Protein AF-A0A8I0Q382-F1 (afdb_monomer_lite)

Radius of gyration: 8.78 Å; chains: 1; bounding box: 14×16×23 Å

Secondary structure (DSSP, 8-state):
---EEEETTEEEEB-TTSPBPHHHHHHHH-

Sequence (30 aa):
MSNLIIVDGINVRRDMAGRYCLNDLHRAAG

Organism: Morganella morganii (NCBI:txid582)

pLDDT: mean 89.48, std 8.45, range [53.72, 94.75]

Foldseek 3Di:
DDQWDAAQNFTWGADPVRDTDVVSVVVSVD

Structure (mmCIF, N/CA/C/O backbone):
data_AF-A0A8I0Q382-F1
#
_entry.id   AF-A0A8I0Q382-F1
#
loop_
_atom_site.group_PDB
_atom_site.id
_atom_site.type_symbol
_atom_site.label_atom_id
_atom_site.label_alt_id
_atom_site.label_comp_id
_atom_site.label_asym_id
_atom_site.label_entity_id
_atom_site.label_seq_id
_atom_site.pdbx_PDB_ins_code
_atom_site.Cartn_x
_atom_site.Cartn_y
_atom_site.Cartn_z
_atom_site.occupancy
_atom_site.B_iso_or_equiv
_atom_site.auth_seq_id
_atom_site.auth_comp_id
_atom_site.auth_asym_id
_atom_site.auth_atom_id
_atom_site.pdbx_PDB_model_num
ATOM 1 N N . MET A 1 1 ? -1.036 12.597 -14.608 1.00 53.72 1 MET A N 1
ATOM 2 C CA . MET A 1 1 ? -1.689 11.362 -14.123 1.00 53.72 1 MET A CA 1
ATOM 3 C C . MET A 1 1 ? -1.436 11.255 -12.633 1.00 53.72 1 MET A C 1
ATOM 5 O O . MET A 1 1 ? -0.292 11.372 -12.218 1.00 53.72 1 MET A O 1
ATOM 9 N N . SER A 1 2 ? -2.492 11.146 -11.834 1.00 69.62 2 SER A N 1
ATOM 10 C CA . SER A 1 2 ? -2.410 11.063 -10.375 1.00 69.62 2 SER A CA 1
ATOM 11 C C . SER A 1 2 ? -1.924 9.669 -9.969 1.00 69.62 2 SER A C 1
ATOM 13 O O . SER A 1 2 ? -2.605 8.675 -10.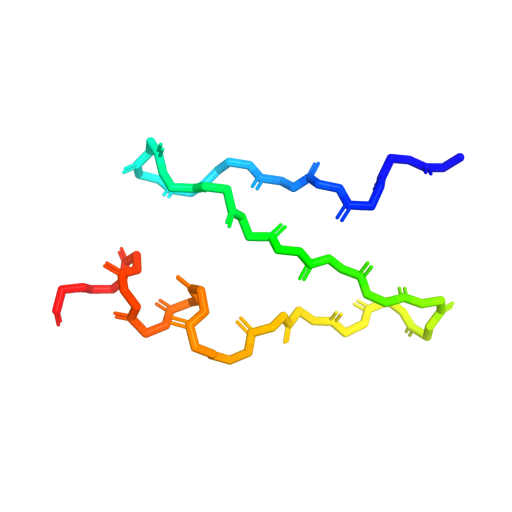205 1.00 69.62 2 SER A O 1
ATOM 15 N N . ASN A 1 3 ? -0.741 9.602 -9.360 1.00 80.00 3 ASN A N 1
ATOM 16 C CA . ASN A 1 3 ? -0.105 8.360 -8.901 1.00 80.00 3 ASN A CA 1
ATOM 17 C C . ASN A 1 3 ? -0.515 7.974 -7.469 1.00 80.00 3 ASN A C 1
ATOM 19 O O . ASN A 1 3 ? 0.151 7.170 -6.820 1.00 80.00 3 ASN A O 1
ATOM 23 N N . LEU A 1 4 ? -1.581 8.584 -6.958 1.00 83.88 4 LEU A N 1
ATOM 24 C CA . LEU A 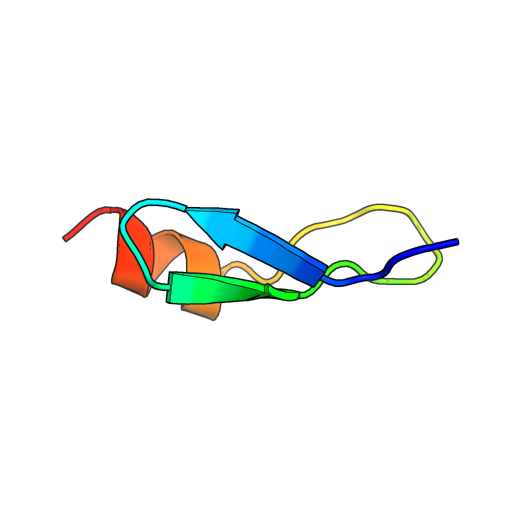1 4 ? -2.033 8.443 -5.585 1.00 83.88 4 LEU A CA 1
ATOM 25 C C . LEU A 1 4 ? -3.526 8.143 -5.593 1.00 83.88 4 LEU A C 1
ATOM 27 O O . LEU A 1 4 ? -4.302 8.903 -6.174 1.00 83.88 4 LEU A O 1
ATOM 31 N N . ILE A 1 5 ? -3.911 7.041 -4.959 1.00 91.62 5 ILE A N 1
ATOM 32 C CA . ILE A 1 5 ? -5.306 6.750 -4.630 1.00 91.62 5 ILE A CA 1
ATOM 33 C C . ILE A 1 5 ? -5.429 6.657 -3.111 1.00 91.62 5 ILE A C 1
ATOM 35 O O . ILE A 1 5 ? -4.455 6.334 -2.436 1.00 91.62 5 ILE A O 1
ATOM 39 N N . ILE A 1 6 ? -6.610 6.944 -2.574 1.00 90.94 6 ILE A N 1
ATOM 40 C CA . ILE A 1 6 ? -6.882 6.801 -1.143 1.00 90.94 6 ILE A CA 1
ATOM 41 C C . ILE A 1 6 ? -7.801 5.594 -0.967 1.00 90.94 6 ILE A C 1
ATOM 43 O O . ILE A 1 6 ? -8.873 5.549 -1.567 1.00 90.94 6 ILE A O 1
ATOM 47 N N . VAL A 1 7 ? -7.369 4.625 -0.164 1.00 91.81 7 VAL A N 1
ATOM 48 C CA . VAL A 1 7 ? -8.142 3.440 0.222 1.00 91.81 7 VAL A CA 1
ATOM 49 C C . VAL A 1 7 ? -8.192 3.413 1.740 1.00 91.81 7 VAL A C 1
ATOM 51 O O . VAL A 1 7 ? -7.145 3.404 2.376 1.00 91.81 7 VAL A O 1
ATOM 54 N N . ASP A 1 8 ? -9.395 3.467 2.309 1.00 91.06 8 ASP A N 1
AT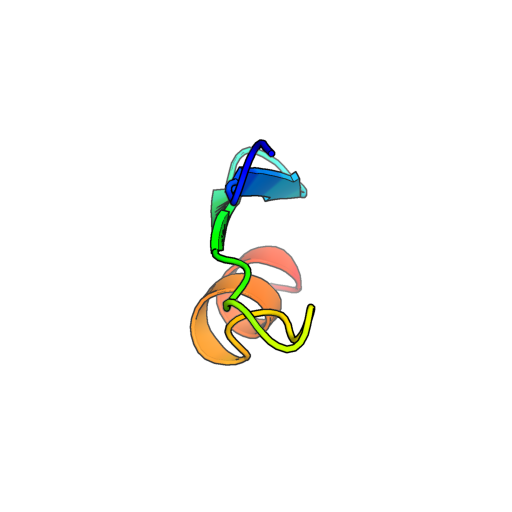OM 55 C CA . ASP A 1 8 ? -9.618 3.504 3.763 1.00 91.06 8 ASP A CA 1
ATOM 56 C C . ASP A 1 8 ? -8.775 4.569 4.503 1.00 91.06 8 ASP A C 1
ATOM 58 O O . ASP A 1 8 ? -8.124 4.328 5.514 1.00 91.06 8 ASP A O 1
ATOM 62 N N . GLY A 1 9 ? -8.688 5.773 3.924 1.00 91.00 9 GLY A N 1
ATOM 63 C CA . GLY A 1 9 ? -7.871 6.870 4.464 1.00 91.00 9 GLY A CA 1
ATOM 64 C C . GLY A 1 9 ? -6.356 6.709 4.267 1.00 91.00 9 GLY A C 1
ATOM 65 O O . GLY A 1 9 ? -5.599 7.634 4.569 1.00 91.00 9 GLY A O 1
ATOM 66 N N . ILE A 1 10 ? -5.897 5.588 3.707 1.00 91.50 10 ILE A N 1
ATOM 67 C CA . ILE A 1 10 ? -4.490 5.326 3.409 1.00 91.50 10 ILE A CA 1
ATOM 68 C C . ILE A 1 10 ? -4.168 5.686 1.964 1.00 91.50 10 ILE A C 1
ATOM 70 O O . ILE A 1 10 ? -4.837 5.285 1.014 1.00 91.50 10 ILE A O 1
ATOM 74 N N . ASN A 1 11 ? -3.078 6.432 1.798 1.00 94.00 11 ASN A N 1
ATOM 75 C CA . ASN A 1 11 ? -2.519 6.752 0.495 1.00 94.00 11 ASN A CA 1
ATOM 76 C C . ASN A 1 11 ? -1.847 5.509 -0.105 1.00 94.00 11 ASN A C 1
ATOM 78 O O . ASN A 1 11 ? -0.807 5.071 0.383 1.00 94.00 11 ASN A O 1
ATOM 82 N N . VAL A 1 12 ? -2.415 4.977 -1.183 1.00 94.44 12 VAL A N 1
ATOM 83 C CA . VAL A 1 12 ? -1.852 3.878 -1.966 1.00 94.44 12 VAL A CA 1
ATOM 84 C C . VAL A 1 12 ? -1.177 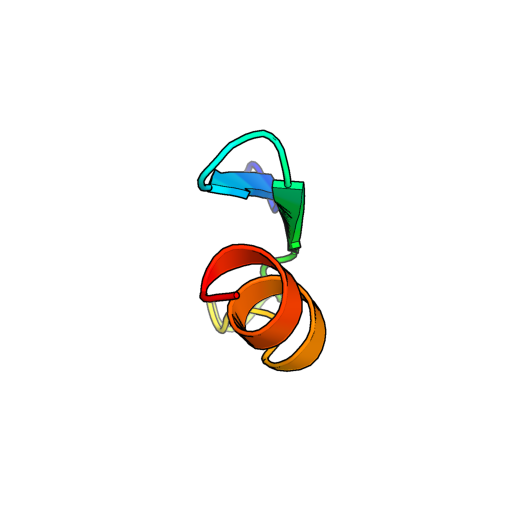4.448 -3.203 1.00 94.44 12 VAL A C 1
ATOM 86 O O . VAL A 1 12 ? -1.802 5.069 -4.071 1.00 94.44 12 VAL A O 1
ATOM 89 N N . ARG A 1 13 ? 0.134 4.235 -3.284 1.00 94.25 13 ARG A N 1
ATOM 90 C CA . ARG A 1 13 ? 0.949 4.714 -4.400 1.00 94.25 13 ARG A CA 1
ATOM 91 C C . ARG A 1 13 ? 0.792 3.819 -5.621 1.00 94.25 13 ARG A C 1
ATOM 93 O O . ARG A 1 13 ? 0.710 2.596 -5.499 1.00 94.25 13 ARG A O 1
ATOM 100 N N . ARG A 1 14 ? 0.814 4.438 -6.800 1.00 93.62 14 ARG A N 1
ATOM 101 C CA . ARG A 1 14 ? 0.783 3.786 -8.111 1.00 93.62 14 ARG A CA 1
ATOM 102 C C . ARG A 1 14 ? 2.048 4.119 -8.894 1.00 93.62 14 ARG A C 1
ATOM 104 O O . ARG A 1 14 ? 2.482 5.269 -8.907 1.00 93.62 14 ARG A O 1
ATOM 111 N N . ASP A 1 15 ? 2.640 3.124 -9.540 1.00 91.31 15 ASP A N 1
ATOM 112 C CA . ASP A 1 15 ? 3.812 3.325 -10.391 1.00 91.31 15 ASP A CA 1
ATOM 113 C C . ASP A 1 15 ? 3.441 3.700 -11.840 1.00 91.31 15 ASP A C 1
ATOM 115 O O . ASP A 1 15 ? 2.272 3.732 -12.230 1.00 91.31 15 ASP A O 1
ATOM 119 N N . MET A 1 16 ? 4.465 3.969 -12.655 1.00 90.00 16 MET A N 1
ATOM 120 C CA . MET A 1 16 ? 4.322 4.318 -14.077 1.00 90.00 16 MET A CA 1
ATOM 121 C C . MET A 1 16 ? 3.730 3.183 -14.930 1.00 90.00 16 MET A C 1
ATOM 123 O O . MET A 1 16 ? 3.162 3.450 -15.984 1.00 90.00 16 MET A O 1
ATOM 127 N N . ALA A 1 17 ? 3.846 1.930 -14.481 1.00 92.50 17 ALA A N 1
ATOM 128 C CA . ALA A 1 17 ? 3.231 0.766 -15.119 1.00 92.50 17 ALA A CA 1
ATOM 129 C C . ALA A 1 17 ? 1.784 0.540 -14.639 1.00 92.50 17 ALA A C 1
ATOM 131 O O . ALA A 1 17 ? 1.115 -0.398 -15.067 1.00 92.50 17 ALA A O 1
ATOM 132 N N . GLY A 1 18 ? 1.290 1.395 -13.743 1.00 90.19 18 GLY A N 1
ATOM 133 C CA . GLY A 1 18 ? -0.055 1.346 -13.211 1.00 90.19 18 GLY A CA 1
ATOM 134 C C . GLY A 1 18 ? -0.265 0.356 -12.065 1.00 90.19 18 GLY A C 1
ATOM 135 O O . GLY A 1 18 ? -1.420 0.140 -11.696 1.00 90.19 18 GLY A O 1
ATOM 136 N N . ARG A 1 19 ? 0.803 -0.216 -11.501 1.00 92.38 19 ARG A N 1
ATOM 137 C CA . ARG A 1 19 ? 0.768 -1.161 -10.375 1.00 92.38 19 ARG A CA 1
ATOM 138 C C . ARG A 1 19 ? 0.697 -0.411 -9.052 1.00 92.38 19 ARG A C 1
ATOM 140 O O . ARG A 1 19 ? 1.316 0.640 -8.899 1.00 92.38 19 ARG A O 1
ATOM 147 N N . TYR A 1 20 ? -0.025 -0.972 -8.089 1.00 93.81 20 TYR A N 1
ATOM 148 C CA . TYR A 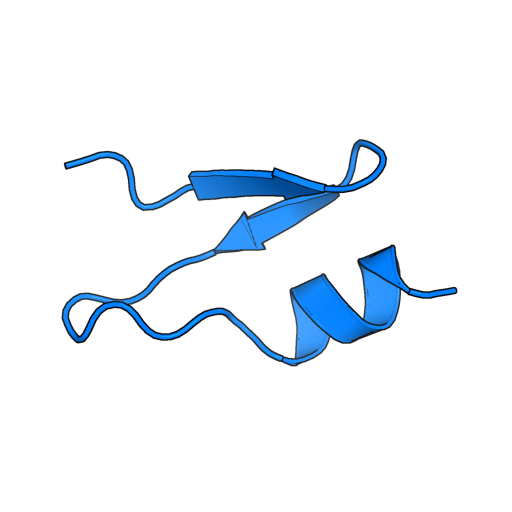1 20 ? -0.169 -0.392 -6.756 1.00 93.81 20 TYR A CA 1
ATOM 149 C C . TYR A 1 20 ? 0.864 -0.951 -5.781 1.00 93.81 20 TYR A C 1
ATOM 151 O O . TYR A 1 20 ? 1.247 -2.120 -5.859 1.00 93.81 20 TYR A O 1
ATOM 159 N N . CYS A 1 21 ? 1.319 -0.111 -4.855 1.00 93.62 21 CYS A N 1
ATOM 160 C CA . CYS A 1 21 ? 2.254 -0.518 -3.820 1.00 93.62 21 CYS A CA 1
ATOM 161 C C . CYS A 1 21 ? 1.595 -1.534 -2.882 1.00 93.62 21 CYS A C 1
ATOM 163 O O . CYS A 1 21 ? 0.649 -1.214 -2.163 1.00 93.62 21 CYS A O 1
ATOM 165 N N . LEU A 1 22 ? 2.133 -2.753 -2.869 1.00 94.38 22 LEU A N 1
ATOM 166 C CA . LEU A 1 22 ? 1.599 -3.853 -2.071 1.00 94.38 22 LEU A CA 1
ATOM 167 C C . LEU A 1 22 ? 1.639 -3.560 -0.565 1.00 94.38 22 LEU A C 1
ATOM 169 O O . LEU A 1 22 ? 0.702 -3.916 0.136 1.00 94.38 22 LEU A O 1
ATOM 173 N N . ASN A 1 23 ? 2.659 -2.850 -0.072 1.00 94.75 23 ASN A N 1
A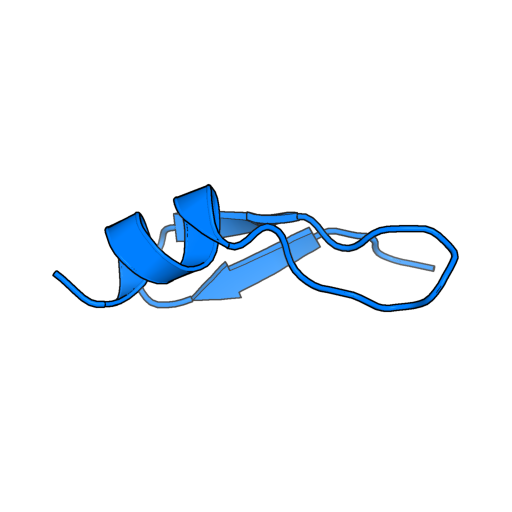TOM 174 C CA . ASN A 1 23 ? 2.714 -2.447 1.337 1.00 94.75 23 ASN A CA 1
ATOM 175 C C . ASN A 1 23 ? 1.584 -1.487 1.713 1.00 94.75 23 ASN A C 1
ATOM 177 O O . ASN A 1 23 ? 1.020 -1.607 2.797 1.00 94.75 23 ASN A O 1
ATOM 181 N N . ASP A 1 24 ? 1.262 -0.533 0.840 1.00 94.00 24 ASP A N 1
ATOM 182 C CA . ASP A 1 24 ? 0.192 0.426 1.113 1.00 94.00 24 ASP A CA 1
ATOM 183 C C . ASP A 1 24 ? -1.170 -0.289 1.079 1.00 94.00 24 ASP A C 1
ATOM 185 O O . ASP A 1 24 ? -2.015 -0.040 1.933 1.00 94.00 24 ASP A O 1
ATOM 189 N N . LEU A 1 25 ? -1.346 -1.241 0.152 1.00 93.38 25 LEU A N 1
ATOM 190 C CA . LEU A 1 25 ? -2.528 -2.107 0.094 1.00 93.38 25 LEU A CA 1
ATOM 191 C C . LEU A 1 25 ? -2.660 -3.003 1.328 1.00 93.38 25 LEU A C 1
ATOM 193 O O . LEU A 1 25 ? -3.753 -3.135 1.859 1.00 93.38 25 LEU A O 1
ATOM 197 N N . HIS A 1 26 ? -1.560 -3.591 1.801 1.00 94.12 26 HIS A N 1
ATOM 198 C CA . HIS A 1 26 ? -1.564 -4.410 3.009 1.00 94.12 26 HIS A CA 1
ATOM 199 C C . HIS A 1 26 ? -1.994 -3.590 4.227 1.00 94.12 26 HIS A C 1
ATOM 201 O O . HIS A 1 26 ? -2.856 -4.021 4.980 1.00 94.12 26 HIS A O 1
ATOM 207 N N . ARG A 1 27 ? -1.472 -2.365 4.368 1.00 92.50 27 ARG A N 1
ATOM 208 C CA . ARG A 1 27 ? -1.890 -1.446 5.437 1.00 92.50 27 ARG A CA 1
ATOM 209 C C . ARG A 1 27 ? -3.362 -1.052 5.336 1.00 92.50 27 ARG A C 1
ATOM 211 O O . ARG A 1 27 ? -3.990 -0.863 6.367 1.00 92.50 27 ARG A O 1
ATOM 218 N N . ALA A 1 28 ? -3.884 -0.892 4.120 1.00 93.06 28 ALA A N 1
ATOM 219 C CA . ALA A 1 28 ? -5.284 -0.538 3.882 1.00 93.06 28 ALA A CA 1
ATOM 220 C C . ALA A 1 28 ? -6.252 -1.722 4.061 1.00 93.06 28 ALA A C 1
ATOM 222 O O . ALA A 1 28 ? -7.449 -1.506 4.200 1.00 93.06 28 ALA A O 1
ATOM 223 N N . ALA A 1 29 ? -5.755 -2.961 4.029 1.00 90.50 29 ALA A N 1
ATOM 224 C CA . ALA A 1 29 ? -6.563 -4.164 4.215 1.00 90.50 29 ALA A CA 1
ATOM 225 C C . ALA A 1 29 ? -6.796 -4.528 5.694 1.00 90.50 29 ALA A C 1
ATOM 227 O O . ALA A 1 29 ? -7.733 -5.278 5.969 1.00 90.50 29 ALA A O 1
ATOM 228 N N . GLY A 1 30 ? -5.992 -3.975 6.614 1.00 82.38 30 GLY A N 1
ATOM 229 C CA . GLY A 1 30 ? -5.981 -4.355 8.032 1.00 82.38 30 GLY A CA 1
ATOM 230 C C . GLY A 1 30 ? -5.047 -5.522 8.310 1.00 82.38 30 GLY A C 1
ATOM 231 O O . GLY A 1 30 ? -5.280 -6.617 7.752 1.00 82.38 30 GLY A O 1
#